Protein AF-A0A1X7TFX2-F1 (afdb_monomer_lite)

Sequence (76 aa):
VTTGLWQYQLYTSDPLWDGQSCGSAESPCCNVPGIPWFHRDYGSTATTDYIELRVCGDEGTGNEDTPVSYYEIYVQ

Structure (mmCIF, N/CA/C/O backbone):
data_AF-A0A1X7TFX2-F1
#
_entry.id   AF-A0A1X7TFX2-F1
#
loop_
_atom_site.group_PDB
_atom_site.id
_atom_site.type_symbol
_atom_site.label_atom_id
_atom_site.label_alt_id
_atom_site.label_comp_id
_atom_site.label_asym_id
_atom_site.label_entity_id
_atom_site.label_seq_id
_atom_site.pdbx_PDB_ins_code
_atom_site.Cartn_x
_atom_site.Cartn_y
_atom_site.Cartn_z
_atom_site.occupancy
_atom_site.B_iso_or_equiv
_atom_site.auth_seq_id
_atom_site.auth_comp_id
_atom_site.auth_asym_id
_atom_site.auth_atom_id
_atom_site.pdbx_PDB_model_num
ATOM 1 N N . VAL A 1 1 ? 16.279 13.674 -36.644 1.00 42.16 1 VAL A N 1
ATOM 2 C CA . VAL A 1 1 ? 16.216 13.940 -35.190 1.00 42.16 1 VAL A CA 1
ATOM 3 C C . VAL A 1 1 ? 15.597 12.714 -34.550 1.00 42.16 1 VAL A C 1
ATOM 5 O O . VAL A 1 1 ? 14.410 12.491 -34.727 1.00 42.16 1 VAL A O 1
ATOM 8 N N . THR A 1 2 ? 16.403 11.847 -33.943 1.00 48.28 2 THR A N 1
ATOM 9 C CA . THR A 1 2 ? 15.907 10.704 -33.167 1.00 48.28 2 THR A CA 1
ATOM 10 C C . THR A 1 2 ? 15.422 11.241 -31.829 1.00 48.28 2 THR A C 1
ATOM 12 O O . THR A 1 2 ? 16.219 11.467 -30.922 1.00 48.28 2 THR A O 1
ATOM 15 N N . THR A 1 3 ? 14.129 11.532 -31.724 1.00 59.81 3 THR A N 1
ATOM 16 C CA . THR A 1 3 ? 13.496 11.771 -30.427 1.00 59.81 3 THR A CA 1
ATOM 17 C C . THR A 1 3 ? 13.500 10.431 -29.702 1.00 59.81 3 THR A C 1
ATOM 19 O O . THR A 1 3 ? 12.805 9.515 -30.133 1.00 59.81 3 THR A O 1
ATOM 22 N N . GLY A 1 4 ? 14.347 10.267 -28.684 1.00 59.41 4 GLY A N 1
ATOM 23 C CA . GLY A 1 4 ? 14.314 9.081 -27.831 1.00 59.41 4 GLY A CA 1
ATOM 24 C C . GLY A 1 4 ? 12.946 9.016 -27.164 1.00 59.41 4 GLY A C 1
ATOM 25 O O . GLY A 1 4 ? 12.668 9.800 -26.263 1.00 59.41 4 GLY A O 1
ATOM 26 N N . LEU A 1 5 ? 12.062 8.169 -27.684 1.00 65.88 5 LEU A N 1
ATOM 27 C CA . LEU A 1 5 ? 10.732 7.976 -27.130 1.00 65.88 5 LEU A CA 1
ATOM 28 C C . LEU A 1 5 ? 10.900 7.088 -25.900 1.00 65.88 5 LEU A C 1
ATOM 30 O O . LEU A 1 5 ? 11.169 5.897 -26.033 1.00 65.88 5 LEU A O 1
ATOM 34 N N . TRP A 1 6 ? 10.784 7.673 -24.711 1.00 68.69 6 TRP A N 1
ATOM 35 C CA . TRP A 1 6 ? 10.545 6.895 -23.503 1.00 68.69 6 TRP A CA 1
ATOM 36 C C . TRP A 1 6 ? 9.219 6.166 -23.694 1.00 68.69 6 TRP A C 1
ATOM 38 O O . TRP A 1 6 ? 8.194 6.795 -23.960 1.00 68.69 6 TRP A O 1
ATOM 48 N N . GLN A 1 7 ? 9.258 4.838 -23.651 1.00 70.88 7 GLN A N 1
ATOM 49 C CA . GLN A 1 7 ? 8.061 4.022 -23.745 1.00 70.88 7 GLN A CA 1
ATOM 50 C C . GLN A 1 7 ? 7.623 3.674 -22.325 1.00 70.88 7 GLN A C 1
ATOM 52 O O . GLN A 1 7 ? 8.399 3.101 -21.563 1.00 70.88 7 GLN A O 1
ATOM 57 N N . TYR A 1 8 ? 6.394 4.042 -21.969 1.00 74.62 8 TYR A N 1
ATOM 58 C CA . TYR A 1 8 ? 5.808 3.659 -20.691 1.00 74.62 8 TYR A CA 1
ATOM 59 C C . TYR A 1 8 ? 5.571 2.148 -20.679 1.00 74.62 8 TYR A C 1
ATOM 61 O O . TYR A 1 8 ? 4.962 1.599 -21.602 1.00 74.62 8 TYR A O 1
ATOM 69 N N . GLN A 1 9 ? 6.091 1.479 -19.654 1.00 78.38 9 GLN A N 1
ATOM 70 C CA . GLN A 1 9 ? 5.999 0.037 -19.483 1.00 78.38 9 GLN A CA 1
ATOM 71 C C . GLN A 1 9 ? 5.530 -0.265 -18.064 1.00 78.38 9 GLN A C 1
ATOM 73 O O . GLN A 1 9 ? 6.146 0.172 -17.098 1.00 78.38 9 GLN A O 1
ATOM 78 N N . LEU A 1 10 ? 4.455 -1.043 -17.956 1.00 78.88 10 LEU A N 1
ATOM 79 C CA . LEU A 1 10 ? 4.010 -1.610 -16.692 1.00 78.88 10 LEU A CA 1
ATOM 80 C C . LEU A 1 10 ? 4.787 -2.903 -16.411 1.00 78.88 10 LEU A C 1
ATOM 82 O O . LEU A 1 10 ? 4.802 -3.813 -17.244 1.00 78.88 10 LEU A O 1
ATOM 86 N N . TYR A 1 11 ? 5.392 -3.005 -15.230 1.00 79.75 11 TYR A N 1
ATOM 87 C CA . TYR A 1 11 ? 6.177 -4.165 -14.803 1.00 79.75 11 TYR A CA 1
ATOM 88 C C . TYR A 1 11 ? 5.351 -5.084 -13.893 1.00 79.75 11 TYR A C 1
ATOM 90 O O . TYR A 1 11 ? 5.577 -5.179 -12.695 1.00 79.75 11 TYR A O 1
ATOM 98 N N . THR A 1 12 ? 4.374 -5.806 -14.454 1.00 84.38 12 THR A N 1
ATOM 99 C CA . THR A 1 12 ? 3.484 -6.686 -13.661 1.00 84.38 12 THR A CA 1
ATOM 100 C C . THR A 1 12 ? 4.189 -7.878 -13.005 1.00 84.38 12 THR A C 1
ATOM 102 O O . THR A 1 12 ? 3.584 -8.572 -12.194 1.00 84.38 12 THR A O 1
ATOM 105 N N . SER A 1 13 ? 5.429 -8.170 -13.401 1.00 85.69 13 SER A N 1
ATOM 106 C CA . SER A 1 13 ? 6.257 -9.237 -12.832 1.00 85.69 13 SER A CA 1
ATOM 107 C C . SER A 1 13 ? 7.163 -8.770 -11.691 1.00 85.69 13 SER A C 1
ATOM 109 O O . SER A 1 13 ? 7.918 -9.595 -11.187 1.00 85.69 13 SER A O 1
ATOM 111 N N . ASP A 1 14 ? 7.122 -7.485 -11.329 1.00 81.25 14 ASP A N 1
ATOM 112 C CA . ASP A 1 14 ? 8.012 -6.873 -10.338 1.00 81.25 14 ASP A CA 1
ATOM 113 C C . ASP A 1 14 ? 7.201 -6.174 -9.228 1.00 81.25 14 ASP A C 1
ATOM 115 O O . ASP A 1 14 ? 6.924 -4.974 -9.296 1.00 81.25 14 ASP A O 1
ATOM 119 N N . PRO A 1 15 ? 6.658 -6.938 -8.262 1.00 81.75 15 PRO A N 1
ATOM 120 C CA . PRO A 1 15 ? 5.816 -6.371 -7.219 1.00 81.75 15 PRO A CA 1
ATOM 121 C C . PRO A 1 15 ? 6.651 -5.689 -6.125 1.00 81.75 15 PRO A C 1
ATOM 123 O O . PRO A 1 15 ? 7.368 -6.341 -5.378 1.00 81.75 15 PRO A O 1
ATOM 126 N N . LEU A 1 16 ? 6.435 -4.387 -5.920 1.00 78.56 16 LEU A N 1
ATOM 127 C CA . LEU A 1 16 ? 7.163 -3.559 -4.938 1.00 78.56 16 LEU A CA 1
ATOM 128 C C . LEU A 1 16 ? 7.138 -4.063 -3.480 1.00 78.56 16 LEU A C 1
ATOM 130 O O . LEU A 1 16 ? 7.918 -3.601 -2.649 1.0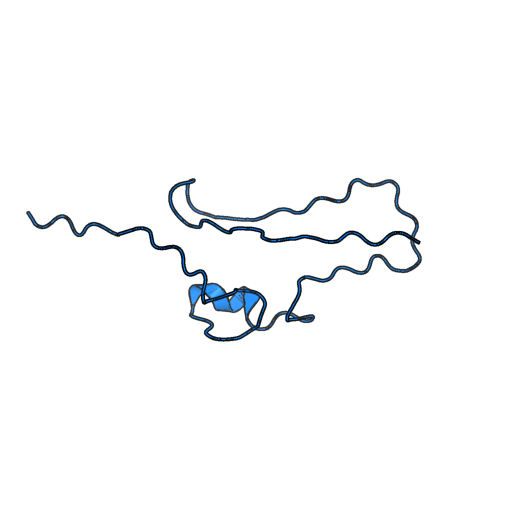0 78.56 16 LEU A O 1
ATOM 134 N N . TRP A 1 17 ? 6.194 -4.938 -3.135 1.00 80.00 17 TRP A N 1
ATOM 135 C CA . TRP A 1 17 ? 5.924 -5.374 -1.766 1.00 80.00 17 TRP A CA 1
ATOM 136 C C . TRP A 1 17 ? 6.574 -6.705 -1.388 1.00 80.00 17 TRP A C 1
ATOM 138 O O . TRP A 1 17 ? 6.552 -7.037 -0.207 1.00 80.00 17 TRP A O 1
ATOM 148 N N . ASP A 1 18 ? 7.143 -7.477 -2.322 1.00 83.94 18 ASP A N 1
ATOM 149 C CA . ASP A 1 18 ? 7.732 -8.793 -2.011 1.00 83.94 18 ASP A CA 1
ATOM 150 C C . ASP A 1 18 ? 9.218 -8.735 -1.595 1.00 83.94 18 ASP A C 1
ATOM 152 O O . ASP A 1 18 ? 9.794 -9.743 -1.169 1.00 83.94 18 ASP A O 1
ATOM 156 N N . GLY A 1 19 ? 9.827 -7.549 -1.679 1.00 84.19 19 GLY A N 1
ATOM 157 C CA . GLY A 1 19 ? 11.236 -7.320 -1.358 1.00 84.19 19 GLY A CA 1
ATOM 158 C C . GLY A 1 19 ? 12.213 -8.014 -2.314 1.00 84.19 19 GLY A C 1
ATOM 159 O O . GLY A 1 19 ? 13.370 -8.227 -1.944 1.00 84.19 19 GLY A O 1
ATOM 160 N N . GLN A 1 20 ? 11.769 -8.424 -3.504 1.00 86.44 20 GLN A N 1
ATOM 161 C CA . GLN A 1 20 ? 12.604 -9.001 -4.558 1.00 86.44 20 GLN A CA 1
ATOM 162 C C . GLN A 1 20 ? 12.831 -7.991 -5.685 1.00 86.44 20 GLN A C 1
ATOM 164 O O . GLN A 1 20 ? 12.158 -6.974 -5.764 1.00 86.44 20 GLN A O 1
ATOM 169 N N . SER A 1 21 ? 13.828 -8.263 -6.538 1.00 85.12 21 SER A N 1
ATOM 170 C CA . SER A 1 21 ? 14.117 -7.503 -7.772 1.00 85.12 21 SER A CA 1
ATOM 171 C C . SER A 1 21 ? 14.333 -5.990 -7.624 1.00 85.12 21 SER A C 1
ATOM 173 O O . SER A 1 21 ? 14.482 -5.301 -8.623 1.00 85.12 21 SER A O 1
ATOM 175 N N . CYS A 1 22 ? 14.489 -5.496 -6.397 1.00 81.12 2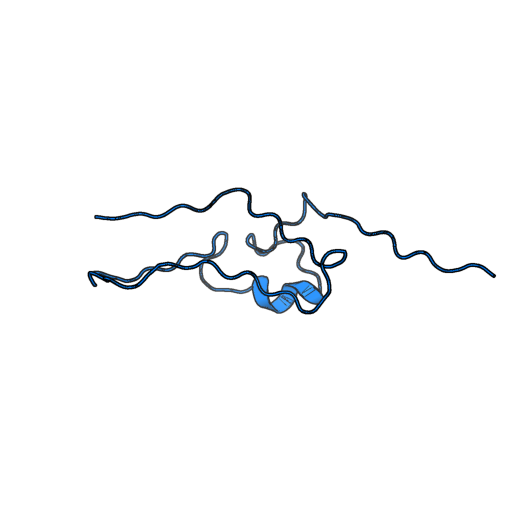2 CYS A N 1
ATOM 176 C CA . CYS A 1 22 ? 14.515 -4.075 -6.097 1.00 81.12 22 CYS A CA 1
ATOM 177 C C . CYS A 1 22 ? 15.645 -3.314 -6.805 1.00 81.12 22 CYS A C 1
ATOM 179 O O . CYS A 1 22 ? 16.825 -3.386 -6.430 1.00 81.12 22 CYS A O 1
ATOM 181 N N . GLY A 1 23 ? 15.266 -2.514 -7.789 1.00 81.00 23 GLY A N 1
ATOM 182 C CA . GLY A 1 23 ? 16.076 -1.461 -8.363 1.00 81.00 23 GLY A CA 1
ATOM 183 C C . GLY A 1 23 ? 16.282 -0.295 -7.396 1.00 81.00 23 GLY A C 1
ATOM 184 O O . GLY A 1 23 ? 15.704 -0.194 -6.312 1.00 81.00 23 GLY A O 1
ATOM 185 N N . SER A 1 24 ? 17.123 0.654 -7.807 1.00 82.50 24 SER A N 1
ATOM 186 C CA . SER A 1 24 ? 17.443 1.831 -6.992 1.00 82.50 24 SER A CA 1
ATOM 187 C C . SER A 1 24 ? 16.221 2.690 -6.655 1.00 82.50 24 SER A C 1
ATOM 189 O O . SER A 1 24 ? 16.194 3.298 -5.588 1.00 82.50 24 SER A O 1
ATOM 191 N N . ALA A 1 25 ? 15.226 2.736 -7.547 1.00 77.94 25 ALA A N 1
ATOM 192 C CA . ALA A 1 25 ? 13.990 3.493 -7.353 1.00 77.94 25 ALA A CA 1
ATOM 193 C C . ALA A 1 25 ? 13.072 2.867 -6.284 1.00 77.94 25 ALA A C 1
ATOM 195 O O . ALA A 1 25 ? 12.308 3.568 -5.633 1.00 77.94 25 ALA A O 1
ATOM 196 N N . GLU A 1 26 ? 13.204 1.563 -6.046 1.00 77.94 26 GLU A N 1
ATOM 197 C CA . GLU A 1 26 ? 12.295 0.767 -5.210 1.00 77.94 26 GLU A CA 1
ATOM 198 C C . GLU A 1 26 ? 12.890 0.509 -3.818 1.00 77.94 26 GLU A C 1
ATOM 200 O O . GLU A 1 26 ? 12.249 -0.063 -2.936 1.00 77.94 26 GLU A O 1
ATOM 205 N N . SER A 1 27 ? 14.120 0.982 -3.590 1.00 79.81 27 SER A N 1
ATOM 206 C CA . SER A 1 27 ? 14.865 0.861 -2.333 1.00 79.81 27 SER A CA 1
ATOM 207 C C . SER A 1 27 ? 14.047 1.224 -1.077 1.00 79.81 27 SER A C 1
ATOM 209 O O . SER A 1 27 ? 14.115 0.462 -0.107 1.00 79.81 27 SER A O 1
ATOM 211 N N . PRO A 1 28 ? 13.216 2.294 -1.063 1.00 78.12 28 PRO A N 1
ATOM 212 C CA . PRO A 1 28 ? 12.374 2.606 0.096 1.00 78.12 28 PRO A CA 1
ATOM 213 C C . PRO A 1 28 ? 11.331 1.530 0.431 1.00 78.12 28 PRO A C 1
ATOM 215 O O . PRO A 1 28 ? 10.966 1.390 1.596 1.00 78.12 28 PRO A O 1
ATOM 218 N N . CYS A 1 29 ? 10.862 0.773 -0.564 1.00 77.56 29 CYS A N 1
ATOM 219 C CA . CYS A 1 29 ? 9.861 -0.286 -0.413 1.00 77.56 29 CYS A CA 1
ATOM 220 C C . CYS A 1 29 ? 10.496 -1.660 -0.139 1.00 77.56 29 CYS A C 1
ATOM 222 O O . CYS A 1 29 ? 9.879 -2.512 0.490 1.00 77.56 29 CYS A O 1
ATOM 224 N N . CYS A 1 30 ? 11.753 -1.854 -0.540 1.00 80.38 30 CYS A N 1
ATOM 225 C CA . CYS A 1 30 ? 12.410 -3.161 -0.566 1.00 80.38 30 CYS A CA 1
ATOM 226 C C . CYS A 1 30 ? 12.763 -3.767 0.806 1.00 80.38 30 CYS A C 1
ATOM 228 O O . CYS A 1 30 ? 12.910 -4.977 0.937 1.00 80.38 30 CYS A O 1
ATOM 230 N N . ASN A 1 31 ? 12.928 -2.941 1.842 1.00 79.06 31 ASN A N 1
ATOM 231 C CA . ASN A 1 31 ? 13.338 -3.392 3.181 1.00 79.06 31 ASN A CA 1
ATOM 232 C C . ASN A 1 31 ? 12.377 -2.915 4.276 1.00 79.06 31 ASN A C 1
ATOM 234 O O . ASN A 1 31 ? 12.784 -2.661 5.414 1.00 79.06 31 ASN A O 1
ATOM 238 N N . VAL A 1 32 ? 11.096 -2.755 3.937 1.00 80.75 32 VAL A N 1
ATOM 239 C CA . VAL A 1 32 ? 10.091 -2.356 4.924 1.00 80.75 32 VAL A CA 1
ATOM 240 C C . VAL A 1 32 ? 9.733 -3.534 5.840 1.00 80.75 32 VAL A C 1
ATOM 242 O O . VAL A 1 32 ? 9.603 -4.671 5.381 1.00 80.75 32 VAL A O 1
ATOM 245 N N . PRO A 1 33 ? 9.547 -3.306 7.149 1.00 82.62 33 PRO A N 1
ATOM 246 C CA . PRO A 1 33 ? 8.983 -4.325 8.025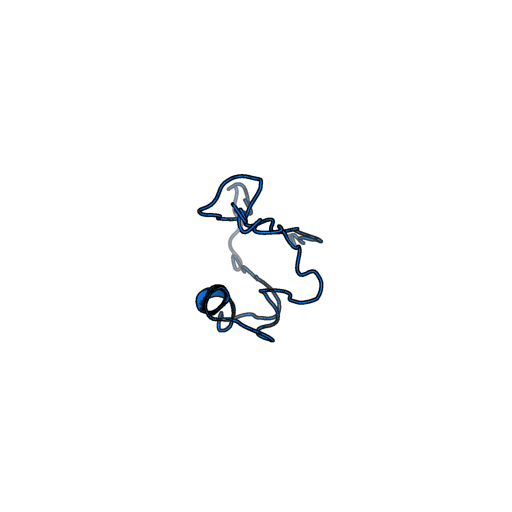 1.00 82.62 33 PRO A CA 1
ATOM 247 C C . PRO A 1 33 ? 7.589 -4.749 7.541 1.00 82.62 33 PRO A C 1
ATOM 249 O O . PRO A 1 33 ? 6.764 -3.894 7.228 1.00 82.62 33 PRO A O 1
ATOM 252 N N . GLY A 1 34 ? 7.306 -6.055 7.530 1.00 79.31 34 GLY A N 1
ATOM 253 C CA . GLY A 1 34 ? 5.974 -6.585 7.205 1.00 79.31 34 GLY A CA 1
ATOM 254 C C . GLY A 1 34 ? 5.785 -7.113 5.778 1.00 79.31 34 GLY A C 1
ATOM 255 O O . GLY A 1 34 ? 4.718 -7.656 5.501 1.00 79.31 34 GLY A O 1
ATOM 256 N N . ILE A 1 35 ? 6.805 -7.050 4.907 1.00 81.62 35 ILE A N 1
ATOM 257 C CA . ILE A 1 35 ? 6.783 -7.745 3.604 1.00 81.62 35 ILE A CA 1
ATOM 258 C C . ILE A 1 35 ? 6.383 -9.234 3.769 1.00 81.62 35 ILE A C 1
ATOM 260 O O . ILE A 1 35 ? 6.788 -9.869 4.749 1.00 81.62 35 ILE A O 1
ATOM 264 N N . PRO A 1 36 ? 5.570 -9.809 2.857 1.00 79.94 36 PRO A N 1
ATOM 265 C CA . PRO A 1 36 ? 5.276 -9.318 1.512 1.00 79.94 36 PRO A CA 1
ATOM 266 C C . PRO A 1 36 ? 4.044 -8.398 1.402 1.00 79.94 36 PRO A C 1
ATOM 268 O O . PRO A 1 36 ? 3.527 -8.211 0.308 1.00 79.94 36 PRO A O 1
ATOM 271 N N . TRP A 1 37 ? 3.519 -7.859 2.507 1.00 77.50 37 TRP A N 1
ATOM 272 C CA . TRP A 1 37 ? 2.307 -7.033 2.483 1.00 77.50 37 TRP A CA 1
ATOM 273 C C . TRP A 1 37 ? 2.494 -5.737 3.258 1.00 77.50 37 TRP A C 1
ATOM 275 O O . TRP A 1 37 ? 3.099 -5.702 4.326 1.00 77.50 37 TRP A O 1
ATOM 285 N N . PHE A 1 38 ? 1.871 -4.664 2.782 1.00 79.44 38 PHE A N 1
ATOM 286 C CA . PHE A 1 38 ? 1.650 -3.506 3.636 1.00 79.44 38 PHE A CA 1
ATOM 287 C C . PHE A 1 38 ? 0.540 -3.847 4.632 1.00 79.44 38 PHE A C 1
ATOM 289 O O . PHE A 1 38 ? -0.638 -3.877 4.284 1.00 79.44 38 PHE A O 1
ATOM 296 N N . HIS A 1 39 ? 0.926 -4.134 5.873 1.00 84.94 39 HIS A N 1
ATOM 297 C CA . HIS A 1 39 ? 0.001 -4.434 6.959 1.00 84.94 39 HIS A CA 1
ATOM 298 C C . HIS A 1 39 ? 0.039 -3.334 8.021 1.00 84.94 39 HIS A C 1
ATOM 300 O O . HIS A 1 39 ? 1.105 -2.952 8.510 1.00 84.94 39 HIS A O 1
ATOM 306 N N . ARG A 1 40 ? -1.143 -2.852 8.412 1.00 85.12 40 ARG A N 1
ATOM 307 C CA . ARG A 1 40 ? -1.312 -1.909 9.514 1.00 85.12 40 ARG A CA 1
ATOM 308 C C . ARG A 1 40 ? -2.275 -2.493 10.539 1.00 85.12 40 ARG A C 1
ATOM 310 O O . ARG A 1 40 ? -3.472 -2.561 10.287 1.00 85.12 40 ARG A O 1
ATOM 317 N N . ASP A 1 41 ? -1.737 -2.853 11.699 1.00 86.38 41 ASP A N 1
ATOM 318 C CA . ASP A 1 41 ? -2.533 -3.189 12.877 1.00 86.38 41 ASP A CA 1
ATOM 319 C C . ASP A 1 41 ? -2.838 -1.909 13.675 1.00 86.38 41 ASP A C 1
ATOM 321 O O . ASP A 1 41 ? -1.933 -1.126 13.987 1.00 86.38 41 ASP A O 1
ATOM 325 N N . TYR A 1 42 ? -4.114 -1.685 13.991 1.00 85.69 42 TYR A N 1
ATOM 326 C CA . TYR A 1 42 ? -4.572 -0.592 14.859 1.00 85.69 42 TYR A CA 1
ATOM 327 C C . TYR A 1 42 ? -4.753 -1.042 16.321 1.00 85.69 42 TYR A C 1
ATOM 329 O O . TYR A 1 42 ? -5.159 -0.244 17.172 1.00 85.69 42 TYR A O 1
ATOM 337 N N . GLY A 1 43 ? -4.412 -2.295 16.635 1.00 83.75 43 GLY A N 1
ATOM 338 C CA . GLY A 1 43 ? -4.496 -2.898 17.958 1.00 83.75 43 GLY A CA 1
ATOM 339 C C . GLY A 1 43 ? -5.937 -3.110 18.423 1.00 83.75 43 GLY A C 1
ATOM 340 O O . GLY A 1 43 ? -6.875 -3.173 17.636 1.00 83.75 43 GLY A O 1
ATOM 341 N N . SER A 1 44 ? -6.137 -3.162 19.742 1.00 75.06 44 SER A N 1
ATOM 342 C CA . SER A 1 44 ? -7.463 -3.287 20.370 1.00 75.06 44 SER A CA 1
ATOM 343 C C . SER A 1 44 ? -8.266 -1.978 20.379 1.00 75.06 44 SER A C 1
ATOM 345 O O . SER A 1 44 ? -9.187 -1.814 21.182 1.00 75.06 44 SER A O 1
ATOM 347 N N . THR A 1 45 ? -7.868 -1.000 19.571 1.00 74.62 45 THR A N 1
ATOM 348 C CA . THR A 1 45 ? -8.440 0.342 19.591 1.00 74.62 45 THR A CA 1
ATOM 349 C C . THR A 1 45 ? -9.604 0.393 18.615 1.00 74.62 45 THR A C 1
ATOM 351 O O . THR A 1 45 ? -9.410 0.359 17.403 1.00 74.62 45 THR A O 1
ATOM 354 N N . ALA A 1 46 ? -10.827 0.496 19.136 1.00 79.88 46 ALA A N 1
ATOM 355 C CA . ALA A 1 46 ? -11.959 0.879 18.305 1.00 79.88 46 ALA A CA 1
ATOM 356 C C . ALA A 1 46 ? -11.703 2.293 17.759 1.00 79.88 46 ALA A C 1
ATOM 358 O O . ALA A 1 46 ? -11.381 3.203 18.526 1.00 79.88 46 ALA A O 1
ATOM 359 N N . THR A 1 47 ? -11.835 2.469 16.446 1.00 83.75 47 THR A N 1
ATOM 360 C CA . THR A 1 47 ? -11.703 3.771 15.786 1.00 83.75 47 THR A CA 1
ATOM 361 C C . THR A 1 47 ? -13.001 4.144 15.0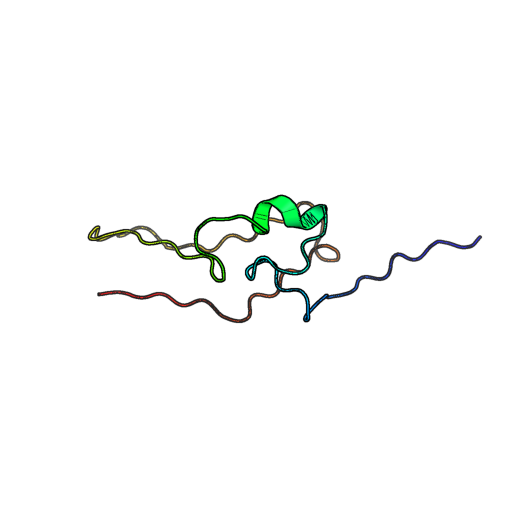82 1.00 83.75 47 THR A C 1
ATOM 363 O O . THR A 1 47 ? -13.701 3.286 14.547 1.00 83.75 47 THR A O 1
ATOM 366 N N . THR A 1 48 ? -13.332 5.432 15.104 1.00 87.00 48 THR A N 1
ATOM 367 C CA . THR A 1 48 ? -14.411 6.029 14.300 1.00 87.00 48 THR A CA 1
ATOM 368 C C . THR A 1 48 ? -13.875 6.774 13.083 1.00 87.00 48 THR A C 1
ATOM 370 O O . THR A 1 48 ? -14.658 7.318 12.306 1.00 87.00 48 THR A O 1
ATOM 373 N N . ASP A 1 49 ? -12.553 6.845 12.939 1.00 87.69 49 ASP A N 1
ATOM 374 C CA . ASP A 1 49 ? -11.915 7.541 11.832 1.00 87.69 49 ASP A CA 1
ATOM 375 C C . ASP A 1 49 ? -12.069 6.741 10.536 1.00 87.69 49 ASP A C 1
ATOM 377 O O . ASP A 1 49 ? -12.121 5.508 10.534 1.00 87.69 49 ASP A O 1
ATOM 381 N N . TYR A 1 50 ? -12.113 7.451 9.410 1.00 87.56 50 TYR A N 1
ATOM 382 C CA . TYR A 1 50 ? -12.090 6.812 8.101 1.00 87.56 50 TYR A CA 1
ATOM 383 C C . TYR A 1 50 ? -10.725 6.168 7.842 1.00 87.56 50 TYR A C 1
ATOM 385 O O . TYR A 1 50 ? -9.682 6.793 8.034 1.00 87.56 50 TYR A O 1
ATOM 393 N N . ILE A 1 51 ? -10.742 4.927 7.356 1.00 86.25 51 ILE A N 1
ATOM 394 C CA . ILE A 1 51 ? -9.551 4.247 6.844 1.00 86.25 51 ILE A CA 1
ATOM 395 C C . ILE A 1 51 ? -9.363 4.663 5.383 1.00 86.25 51 ILE A C 1
ATOM 397 O O . ILE A 1 51 ? -10.271 4.508 4.567 1.00 86.25 51 ILE A O 1
ATOM 401 N N . GLU A 1 52 ? -8.182 5.180 5.053 1.00 86.19 52 GLU A N 1
ATOM 402 C CA . GLU A 1 52 ? -7.823 5.625 3.707 1.00 86.19 52 GLU A CA 1
ATOM 403 C C . GLU A 1 52 ? -6.507 4.970 3.272 1.00 86.19 52 GLU A C 1
ATOM 405 O O . GLU A 1 52 ? -5.521 4.986 4.011 1.00 86.19 52 GLU A O 1
ATOM 410 N N . LEU A 1 53 ? -6.484 4.428 2.053 1.00 85.12 53 LEU A N 1
ATOM 411 C CA . LEU A 1 53 ? -5.262 4.020 1.367 1.00 85.12 53 LEU A CA 1
ATOM 412 C C . LEU A 1 53 ? -4.840 5.150 0.425 1.00 85.12 53 LEU A C 1
ATOM 414 O O . LEU A 1 53 ? -5.567 5.473 -0.513 1.00 85.12 53 LEU A O 1
ATOM 418 N N . ARG A 1 54 ? -3.664 5.734 0.663 1.00 81.69 54 ARG A N 1
ATOM 419 C CA . ARG A 1 54 ? -3.067 6.746 -0.217 1.00 81.69 54 ARG A CA 1
ATOM 420 C C . ARG A 1 54 ? -1.889 6.144 -0.968 1.00 81.69 54 ARG A C 1
ATOM 422 O O . ARG A 1 54 ? -0.988 5.591 -0.343 1.00 81.69 54 ARG A O 1
ATOM 429 N N . VAL A 1 55 ? -1.896 6.293 -2.288 1.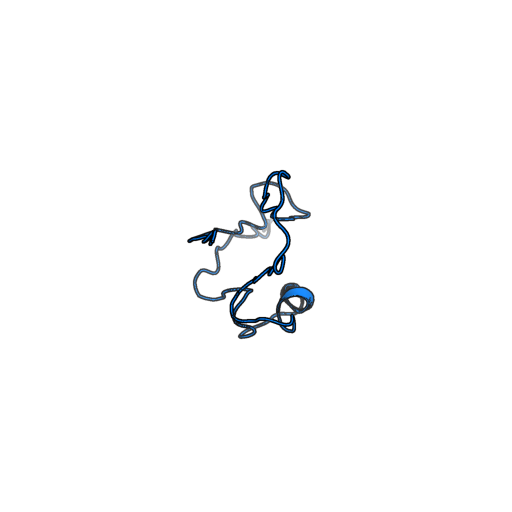00 78.81 55 VAL A N 1
ATOM 430 C CA . VAL A 1 55 ? -0.759 5.977 -3.158 1.00 78.81 55 VAL A CA 1
ATOM 431 C C . VAL A 1 55 ? -0.096 7.298 -3.529 1.00 78.81 55 VAL A C 1
ATOM 433 O O . VAL A 1 55 ? -0.763 8.198 -4.036 1.00 78.81 55 VAL A O 1
ATOM 436 N N . CYS A 1 56 ? 1.189 7.438 -3.216 1.00 71.62 56 CYS A N 1
ATOM 437 C CA . CYS A 1 56 ? 1.975 8.612 -3.579 1.00 71.62 56 CYS A CA 1
ATOM 438 C C . CYS A 1 56 ? 2.679 8.350 -4.914 1.00 71.62 56 CYS A C 1
ATOM 440 O O . CYS A 1 56 ? 3.306 7.307 -5.060 1.00 71.62 56 CYS A O 1
ATOM 442 N N . GLY A 1 57 ? 2.606 9.310 -5.830 1.00 76.00 57 GLY A N 1
ATOM 443 C CA . GLY A 1 57 ? 3.479 9.429 -6.999 1.00 76.00 57 GLY A CA 1
ATOM 444 C C . GLY A 1 57 ? 4.009 10.860 -7.058 1.00 76.00 57 GLY A C 1
ATOM 445 O O . GLY A 1 57 ? 3.372 11.767 -6.499 1.00 76.00 57 GLY A O 1
ATOM 446 N N . ASP A 1 58 ? 5.173 11.064 -7.661 1.00 76.44 58 ASP A N 1
ATOM 447 C CA . ASP A 1 58 ? 5.743 12.393 -7.906 1.00 76.44 58 ASP A CA 1
ATOM 448 C C . ASP A 1 58 ? 5.675 12.815 -9.385 1.00 76.44 58 ASP A C 1
ATOM 450 O O . ASP A 1 58 ? 5.951 13.975 -9.712 1.00 76.44 58 ASP A O 1
ATOM 454 N N . GLU A 1 59 ? 5.166 11.932 -10.246 1.00 81.38 59 GLU A N 1
ATOM 455 C CA . GLU A 1 59 ? 4.925 12.168 -11.666 1.00 81.38 59 GLU A CA 1
ATOM 456 C C . GLU A 1 59 ? 3.426 12.301 -12.036 1.00 81.38 59 GLU A C 1
ATOM 458 O O . GLU A 1 59 ? 2.508 12.125 -11.231 1.00 81.38 59 GLU A O 1
ATOM 463 N N . GLY A 1 60 ? 3.152 12.694 -13.288 1.00 75.50 60 GLY A N 1
ATOM 464 C CA . GLY A 1 60 ? 1.788 12.806 -13.830 1.00 75.50 60 GLY A CA 1
ATOM 465 C C . GLY A 1 60 ? 1.187 11.457 -14.251 1.00 75.50 60 GLY A C 1
ATOM 466 O O . GLY A 1 60 ? 1.907 10.490 -14.422 1.00 75.50 60 GLY A O 1
ATOM 467 N N . THR A 1 61 ? -0.116 11.401 -14.560 1.00 72.38 61 THR A N 1
ATOM 468 C CA . THR A 1 61 ? -0.890 10.160 -14.842 1.00 72.38 61 THR A CA 1
ATOM 469 C C . THR A 1 61 ? -0.412 9.279 -16.012 1.00 72.38 61 THR A C 1
ATOM 471 O O . THR A 1 61 ? -1.095 8.324 -16.362 1.00 72.38 61 THR A O 1
ATOM 474 N N . GLY A 1 62 ? 0.663 9.646 -16.710 1.00 73.19 62 GLY A N 1
ATOM 475 C CA . GLY A 1 62 ? 1.285 8.819 -17.749 1.00 73.19 62 GLY A CA 1
ATOM 476 C C . GLY A 1 62 ? 2.562 8.116 -17.288 1.00 73.19 62 GLY A C 1
ATOM 477 O O . GLY A 1 62 ? 3.147 7.389 -18.077 1.00 73.19 62 GLY A O 1
ATOM 478 N N . ASN A 1 63 ? 3.022 8.365 -16.064 1.00 73.81 63 ASN A N 1
ATOM 479 C CA . ASN A 1 63 ? 4.252 7.846 -15.482 1.00 73.81 63 ASN A CA 1
ATOM 480 C C . ASN A 1 63 ? 3.945 7.468 -14.019 1.00 73.81 63 ASN A C 1
ATOM 482 O O . ASN A 1 63 ? 3.178 8.169 -13.372 1.00 73.81 63 ASN A O 1
ATOM 486 N N . GLU A 1 64 ? 4.499 6.358 -13.522 1.00 75.38 64 GLU A N 1
ATOM 487 C CA . GLU A 1 64 ? 4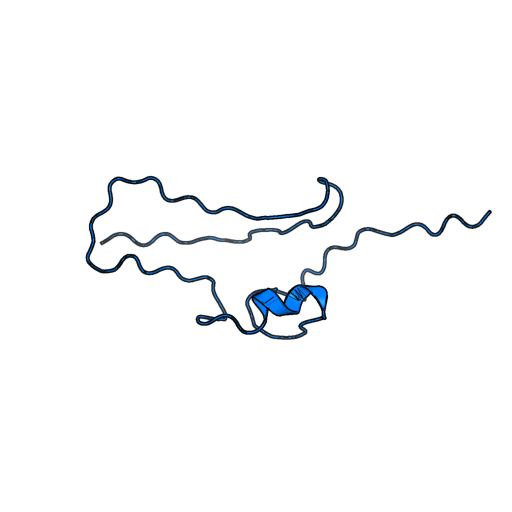.249 5.823 -12.163 1.00 75.38 64 GLU A CA 1
ATOM 488 C C . GLU A 1 64 ? 2.872 5.172 -11.905 1.00 75.38 64 GLU A C 1
ATOM 490 O O . GLU A 1 64 ? 2.320 5.226 -10.801 1.00 75.38 64 GLU A O 1
ATOM 495 N N . ASP A 1 65 ? 2.318 4.475 -12.902 1.00 76.94 65 ASP A N 1
ATOM 496 C CA . ASP A 1 65 ? 1.120 3.654 -12.695 1.00 76.94 65 ASP A CA 1
ATOM 497 C C . ASP A 1 65 ? 1.363 2.562 -11.636 1.00 76.94 65 ASP A C 1
ATOM 499 O O . ASP A 1 65 ? 2.147 1.634 -11.840 1.00 76.94 65 ASP A O 1
ATOM 503 N N . THR A 1 66 ? 0.635 2.638 -10.517 1.00 78.56 66 THR A N 1
ATOM 504 C CA . THR A 1 66 ? 0.715 1.669 -9.410 1.00 78.56 66 THR A CA 1
ATOM 505 C C . THR A 1 66 ? -0.609 0.907 -9.278 1.00 78.56 66 THR A C 1
ATOM 507 O O . THR A 1 66 ? -1.500 1.332 -8.536 1.00 78.56 66 THR A O 1
ATOM 510 N N . PRO A 1 67 ? -0.807 -0.203 -10.016 1.00 79.06 67 PRO A N 1
ATOM 511 C CA . PRO A 1 67 ? -2.057 -0.950 -9.952 1.00 79.06 67 PRO A CA 1
ATOM 512 C C . PRO A 1 67 ? -2.237 -1.624 -8.585 1.00 79.06 67 PRO A C 1
ATOM 514 O O . PRO A 1 67 ? -1.378 -2.369 -8.117 1.00 79.06 67 PRO A O 1
ATOM 517 N N . VAL A 1 68 ? -3.407 -1.423 -7.974 1.00 81.38 68 VAL A N 1
ATOM 518 C CA . VAL A 1 68 ? -3.820 -2.114 -6.744 1.00 81.38 68 VAL A CA 1
ATOM 519 C C . VAL A 1 68 ? -4.729 -3.280 -7.122 1.00 81.38 68 VAL A C 1
ATOM 521 O O . VAL A 1 68 ? -5.842 -3.072 -7.601 1.00 81.38 68 VAL A O 1
ATOM 524 N N . SER A 1 69 ? -4.256 -4.512 -6.918 1.00 80.56 69 SER A N 1
ATOM 525 C CA . SER A 1 69 ? -5.033 -5.717 -7.256 1.00 80.56 69 SER A CA 1
ATOM 526 C C . SER A 1 69 ? -6.104 -6.032 -6.212 1.00 80.56 69 SER A C 1
ATOM 528 O O . SER A 1 69 ? -7.239 -6.343 -6.565 1.00 80.56 69 SER A O 1
ATOM 530 N N . TYR A 1 70 ? -5.754 -5.952 -4.928 1.00 86.62 70 TYR A N 1
ATOM 531 C CA . TYR A 1 70 ? -6.687 -6.137 -3.822 1.00 86.62 70 TYR A CA 1
ATOM 532 C C . TYR A 1 70 ? -6.191 -5.432 -2.561 1.00 86.62 70 TYR A C 1
ATOM 534 O O . TYR A 1 70 ? -4.998 -5.204 -2.378 1.00 86.62 70 TYR A O 1
ATOM 542 N N . TYR A 1 71 ? -7.139 -5.105 -1.692 1.00 87.75 71 TYR A N 1
ATOM 543 C CA . TYR A 1 71 ? -6.918 -4.647 -0.330 1.00 87.75 71 TYR A CA 1
ATOM 544 C C . TYR A 1 71 ? -7.976 -5.306 0.555 1.00 87.75 71 TYR A C 1
ATOM 546 O O . TYR A 1 71 ? -9.114 -5.513 0.129 1.00 87.75 71 TYR A O 1
ATOM 554 N N . GLU A 1 72 ? -7.602 -5.649 1.781 1.00 90.12 72 GLU A N 1
ATOM 555 C CA . GLU A 1 72 ? -8.473 -6.349 2.722 1.00 90.12 72 GLU A CA 1
ATOM 556 C C . GLU A 1 72 ? -8.580 -5.541 4.014 1.00 90.12 72 GLU A C 1
ATOM 558 O O . GLU A 1 72 ? -7.587 -5.011 4.513 1.00 90.12 72 GLU A O 1
ATOM 563 N N . ILE A 1 73 ? -9.796 -5.436 4.553 1.00 88.56 73 ILE A N 1
ATOM 564 C CA . ILE A 1 73 ? -10.073 -4.753 5.818 1.00 88.56 73 ILE A CA 1
ATOM 565 C C . ILE A 1 73 ? -10.735 -5.763 6.746 1.00 88.56 73 ILE A C 1
ATOM 567 O O . ILE A 1 73 ? -11.805 -6.292 6.444 1.00 88.56 73 ILE A O 1
ATOM 571 N N . TYR A 1 74 ? -10.091 -6.010 7.880 1.00 86.81 74 TYR A N 1
ATOM 572 C CA . TYR A 1 74 ? -10.553 -6.940 8.901 1.00 86.81 74 TYR A CA 1
ATOM 573 C C . TYR A 1 74 ? -11.102 -6.149 10.093 1.00 86.81 74 TYR A C 1
ATOM 575 O O . TYR A 1 74 ? -10.406 -5.295 10.639 1.00 86.81 74 TYR A O 1
ATOM 583 N N . VAL A 1 75 ? -12.346 -6.429 10.488 1.00 85.19 75 VAL A N 1
ATOM 584 C CA . VAL A 1 75 ? -13.025 -5.804 11.637 1.00 85.19 75 VAL A CA 1
ATOM 585 C C . VAL A 1 75 ? -13.488 -6.914 12.581 1.00 85.19 75 VAL A C 1
ATOM 587 O O . VAL A 1 75 ? -14.015 -7.923 12.110 1.00 85.19 75 VAL A O 1
ATOM 590 N N . GLN A 1 76 ? -13.251 -6.744 13.886 1.00 77.88 76 GLN A N 1
ATOM 591 C CA . GLN A 1 76 ? -13.699 -7.664 14.943 1.00 77.88 76 GLN A CA 1
ATOM 592 C C . GLN A 1 76 ? -15.082 -7.306 15.482 1.00 77.88 76 GLN A C 1
ATOM 594 O O . GLN A 1 76 ? -15.386 -6.096 15.577 1.00 77.88 76 GLN A O 1
#

Radius of gyration: 16.72 Å; chains: 1; bounding box: 32×23×56 Å

Organism: Amphimedon queenslandica (NCBI:txid400682)

pLDDT: mean 79.07, std 8.1, range [42.16, 90.12]

Secondary structure (DSSP, 8-state):
-----PPP---TT--TTSS-S--TTTHHHHT-TTTTS-----TT----SPP------SS-TTS-------------

Foldseek 3Di:
DPPPDDDDDDDPVDQLQQLPPDDPVSVVSNDDPPPNDDDDDPDPDDDPDDDDDDDDDPDDPRPDDDDDPDDDDDDD